Protein AF-A0AAD9L701-F1 (afdb_monomer_lite)

pLDDT: mean 78.59, std 16.36, range [41.34, 95.62]

Sequence (175 aa):
MSLNNIYPTASDSFDLLPEEKVLTGPHDSELEICVPPTLQGPKQKARSKGRLWVTDQRVVFLENNLSVPNPGSSRQPPEYEATLSLRSLAIPYTVLIYSGFELPVFSQNYIAITFLPDPLDPNNNFPQLGRGSDITGTIWVGDGAGHGVWKRIEGERQLAEARRNAGEMLPAYEA

Radius of gyration: 17.72 Å; chains: 1; bounding box: 57×44×44 Å

Organism: Papiliotrema laurentii (NCBI:txid5418)

Foldseek 3Di:
DEFQDFDADPDQHGDADVVKDWPDDFFWKKKKKWFDADPLAHIAIEIATFTWTDILFWIKTAGPDPPPPDPPDPCDDPPHPDHYYYGMDIGTLVFWPDWDWDDDPPDAIWIKTKGDQDPPRPRGPRDDHDPPTIMIMIMHTPPPCHVVVSVSSVVSSVVVVVVVVVVPPDPDPDD

Secondary structure (DSSP, 8-state):
-BSS-PPEETTTEEPPPTT--EEEEEEEEEEEEEEPPBTTBS-EEEEEEEEEEEESSEEEEEES---PPPTT------GGG-PPB-SEEEEETTTEEEEEEE--TTS--EEEEEE---TT-TT--PPPPPTT--EEEEEEESTT-HHHHHHHHHHHHHHHHHHHHHHT-------

Structure (mmCIF, N/CA/C/O backbone):
data_AF-A0AAD9L701-F1
#
_entry.id   AF-A0AAD9L701-F1
#
loop_
_atom_site.group_PDB
_atom_site.id
_atom_site.type_symbol
_atom_site.label_atom_id
_atom_site.label_alt_id
_atom_site.label_comp_id
_atom_site.label_asym_id
_atom_site.label_entity_id
_atom_site.label_seq_id
_atom_site.pdbx_PDB_ins_code
_atom_site.Cartn_x
_atom_site.Cartn_y
_atom_site.Cartn_z
_atom_site.occupancy
_atom_site.B_iso_or_equiv
_atom_site.auth_seq_id
_atom_site.auth_comp_id
_atom_site.auth_asym_id
_atom_site.auth_atom_id
_atom_site.pdbx_PDB_model_num
ATOM 1 N N . MET A 1 1 ? 4.761 9.120 18.788 1.00 45.38 1 MET A N 1
ATOM 2 C CA . MET A 1 1 ? 4.172 7.764 18.706 1.00 45.38 1 MET A CA 1
ATOM 3 C C . MET A 1 1 ? 4.633 7.134 17.399 1.00 45.38 1 MET A C 1
ATOM 5 O O . MET A 1 1 ? 4.583 7.825 16.386 1.00 45.38 1 MET A O 1
ATOM 9 N N . SER A 1 2 ? 5.131 5.893 17.421 1.00 45.09 2 SER A N 1
ATOM 10 C CA . SER A 1 2 ? 5.495 5.158 16.199 1.00 45.09 2 SER A CA 1
ATOM 11 C C . SER A 1 2 ? 4.281 4.396 15.685 1.00 45.09 2 SER A C 1
ATOM 13 O O . SER A 1 2 ? 3.671 3.654 16.452 1.00 45.09 2 SER A O 1
ATOM 15 N N . LEU A 1 3 ? 3.923 4.585 14.418 1.00 53.31 3 LEU A N 1
ATOM 16 C CA . LEU A 1 3 ? 2.862 3.805 13.777 1.00 53.31 3 LEU A CA 1
ATOM 17 C C . LEU A 1 3 ? 3.310 2.347 13.592 1.00 53.31 3 LEU A C 1
ATOM 19 O O . LEU A 1 3 ? 4.484 2.125 13.313 1.00 53.31 3 LEU A O 1
ATOM 23 N N . ASN A 1 4 ? 2.388 1.397 13.799 1.00 53.41 4 ASN A N 1
ATOM 24 C CA . ASN A 1 4 ? 2.502 -0.054 13.577 1.00 53.41 4 ASN A CA 1
ATOM 25 C C . ASN A 1 4 ? 3.900 -0.637 13.801 1.00 53.41 4 ASN A C 1
ATOM 27 O O . ASN A 1 4 ? 4.683 -0.732 12.859 1.00 53.41 4 ASN A O 1
ATOM 31 N N . ASN A 1 5 ? 4.215 -1.052 15.032 1.00 55.28 5 ASN A N 1
ATOM 32 C CA . ASN A 1 5 ? 5.510 -1.657 15.354 1.00 55.28 5 ASN A CA 1
ATOM 33 C C . ASN A 1 5 ? 5.600 -3.076 14.776 1.00 55.28 5 ASN A C 1
ATOM 35 O O . ASN A 1 5 ? 5.168 -4.040 15.402 1.00 55.28 5 ASN A O 1
ATOM 39 N N . ILE A 1 6 ? 6.193 -3.207 13.593 1.00 58.31 6 ILE A N 1
ATOM 40 C CA . ILE A 1 6 ? 6.729 -4.486 13.137 1.00 58.31 6 ILE A CA 1
ATOM 41 C C . ILE A 1 6 ? 8.147 -4.536 13.679 1.00 58.31 6 ILE A C 1
ATOM 43 O O . ILE A 1 6 ? 8.940 -3.638 13.394 1.00 58.31 6 ILE A O 1
ATOM 47 N N . TYR A 1 7 ? 8.458 -5.540 14.492 1.00 57.25 7 TYR A N 1
ATOM 48 C CA . TYR A 1 7 ? 9.811 -5.690 14.999 1.00 57.25 7 TYR A CA 1
ATOM 49 C C . TYR A 1 7 ? 10.711 -6.150 13.849 1.00 57.25 7 TYR A C 1
ATOM 51 O O . TYR A 1 7 ? 10.456 -7.197 13.253 1.00 57.25 7 TYR A O 1
ATOM 59 N N . PRO A 1 8 ? 11.736 -5.364 13.493 1.00 55.41 8 PRO A N 1
ATOM 60 C CA . PRO A 1 8 ? 12.709 -5.799 12.516 1.00 55.41 8 PRO A CA 1
ATOM 61 C C . PRO A 1 8 ? 13.537 -6.919 13.148 1.00 55.41 8 PRO A C 1
ATOM 63 O O . PRO A 1 8 ? 14.140 -6.736 14.210 1.00 55.41 8 PRO A O 1
ATOM 66 N N . THR A 1 9 ? 13.573 -8.083 12.509 1.00 55.81 9 THR A N 1
ATOM 67 C CA . THR A 1 9 ? 14.553 -9.120 12.831 1.00 55.81 9 THR A CA 1
ATOM 68 C C . THR A 1 9 ? 15.939 -8.657 12.392 1.00 55.81 9 THR A C 1
ATOM 70 O O . THR A 1 9 ? 16.086 -7.760 11.556 1.00 55.81 9 THR A O 1
ATOM 73 N N . ALA A 1 10 ? 16.991 -9.233 12.983 1.00 44.78 10 ALA A N 1
ATOM 74 C CA . ALA A 1 10 ? 18.359 -8.928 12.575 1.00 44.78 10 ALA A CA 1
ATOM 75 C C . ALA A 1 10 ? 18.477 -9.043 11.042 1.00 44.78 10 ALA A C 1
ATOM 77 O O . ALA A 1 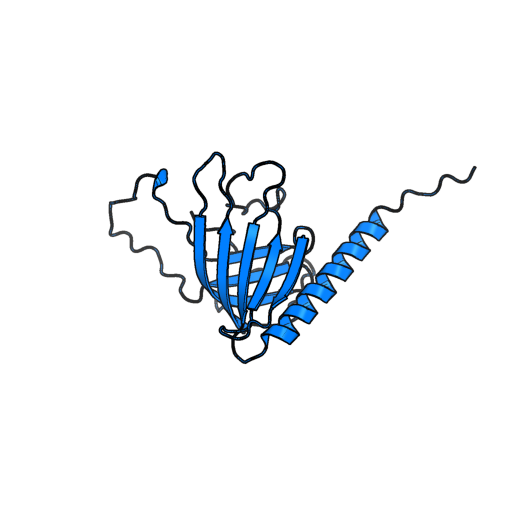10 ? 18.050 -10.045 10.475 1.00 44.78 10 ALA A O 1
ATOM 78 N N . SER A 1 11 ? 19.043 -8.015 10.396 1.00 52.09 11 SER A N 1
ATOM 79 C CA . SER A 1 11 ? 19.170 -7.827 8.936 1.00 52.09 11 SER A CA 1
ATOM 80 C C . SER A 1 11 ? 17.867 -7.569 8.160 1.00 52.09 11 SER A C 1
ATOM 82 O O . SER A 1 11 ? 17.323 -8.497 7.574 1.00 52.09 11 SER A O 1
ATOM 84 N N . ASP A 1 12 ? 17.411 -6.304 8.110 1.00 57.53 12 ASP A N 1
ATOM 85 C CA . ASP A 1 12 ? 16.438 -5.770 7.123 1.00 57.53 12 ASP A CA 1
ATOM 86 C C . ASP A 1 12 ? 15.271 -6.714 6.776 1.00 57.53 12 ASP A C 1
ATOM 88 O O . ASP A 1 12 ? 14.872 -6.869 5.622 1.00 57.53 12 ASP A O 1
ATOM 92 N N . SER A 1 13 ? 14.746 -7.398 7.784 1.00 67.62 13 SER A N 1
ATOM 93 C CA . SER A 1 13 ? 13.709 -8.411 7.648 1.00 67.62 13 SER A CA 1
ATOM 94 C C . SER A 1 13 ? 12.656 -8.179 8.716 1.00 67.62 13 SER A C 1
ATOM 96 O O . SER A 1 13 ? 12.895 -7.488 9.707 1.00 67.62 13 SER A O 1
ATOM 98 N N . PHE A 1 14 ? 11.471 -8.724 8.488 1.00 76.81 14 PHE A N 1
ATOM 99 C CA . PHE A 1 14 ? 10.361 -8.669 9.423 1.00 76.81 14 PHE A CA 1
ATOM 100 C C . PHE A 1 14 ? 9.814 -10.067 9.663 1.00 76.81 14 PHE A C 1
ATOM 1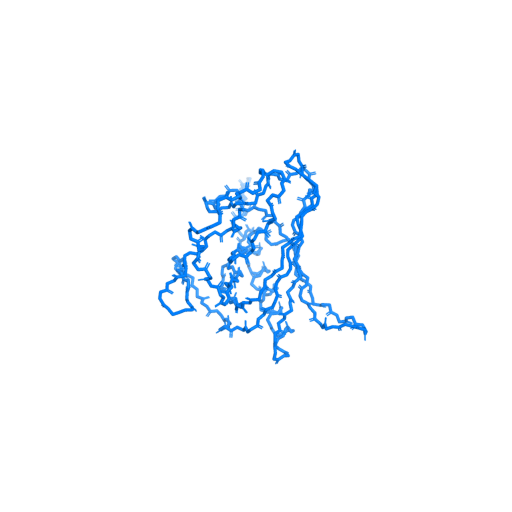02 O O . PHE A 1 14 ? 9.938 -10.950 8.810 1.00 76.81 14 PHE A O 1
ATOM 109 N N . ASP A 1 15 ? 9.151 -10.229 10.803 1.00 81.06 15 ASP A N 1
ATOM 110 C CA . ASP A 1 15 ? 8.450 -11.460 11.133 1.00 81.06 15 ASP A CA 1
ATOM 111 C C . ASP A 1 15 ? 7.254 -11.662 10.196 1.00 81.06 15 ASP A C 1
ATOM 113 O O . ASP A 1 15 ? 6.294 -10.877 10.182 1.00 81.06 15 ASP A O 1
ATOM 117 N N . LEU A 1 16 ? 7.326 -12.735 9.410 1.00 82.94 16 LEU A N 1
ATOM 118 C CA . LEU A 1 16 ? 6.236 -13.193 8.558 1.00 82.94 16 LEU A CA 1
ATOM 119 C C . LEU A 1 16 ? 5.133 -13.831 9.411 1.00 82.94 16 LEU A C 1
ATOM 121 O O . LEU A 1 16 ? 5.403 -14.572 10.358 1.00 82.94 16 LEU A O 1
ATOM 125 N N . LEU A 1 17 ? 3.882 -13.556 9.055 1.00 82.44 17 LEU A N 1
ATOM 126 C CA . LEU A 1 17 ? 2.718 -14.249 9.592 1.00 82.44 17 LEU A CA 1
ATOM 127 C C . LEU A 1 17 ? 2.747 -15.729 9.169 1.00 82.44 17 LEU A C 1
ATOM 129 O O . LEU A 1 17 ? 3.416 -16.090 8.194 1.00 82.44 17 LEU A O 1
ATOM 133 N N . PRO A 1 18 ? 2.012 -16.611 9.871 1.00 81.06 18 PRO A N 1
ATOM 134 C CA . PRO A 1 18 ? 1.858 -17.993 9.440 1.00 81.06 18 PRO A CA 1
ATOM 135 C C . PRO A 1 18 ? 1.416 -18.066 7.973 1.00 81.06 18 PRO A C 1
ATOM 137 O O . PRO A 1 18 ? 0.472 -17.393 7.564 1.00 81.06 18 PRO A O 1
ATOM 140 N N . GLU A 1 19 ? 2.132 -18.876 7.190 1.00 86.44 19 GLU A N 1
ATOM 141 C CA . GLU A 1 19 ? 1.906 -19.084 5.751 1.00 86.44 19 GLU A CA 1
ATOM 142 C C . GLU A 1 19 ? 2.104 -17.849 4.850 1.00 86.44 19 GLU A C 1
ATOM 144 O O . GLU A 1 19 ? 1.881 -17.947 3.644 1.00 86.44 19 GLU A O 1
ATOM 149 N N . GLU A 1 20 ? 2.571 -16.718 5.387 1.00 87.38 20 GLU A N 1
ATOM 150 C CA . GLU A 1 20 ? 2.867 -15.516 4.604 1.00 87.38 20 GLU A CA 1
ATOM 151 C C . GLU A 1 20 ? 4.118 -15.716 3.740 1.00 87.38 20 GLU A C 1
ATOM 153 O O . GLU A 1 20 ? 5.155 -16.215 4.189 1.00 87.38 20 GLU A O 1
ATOM 158 N N . LYS A 1 21 ? 4.033 -15.290 2.479 1.00 88.75 21 LYS A N 1
ATOM 159 C CA . LYS A 1 21 ? 5.124 -15.362 1.509 1.00 88.75 21 LYS A CA 1
ATOM 160 C C . LYS A 1 21 ? 5.434 -13.985 0.958 1.00 88.75 21 LYS A C 1
ATOM 162 O O . LYS A 1 21 ? 4.564 -13.281 0.449 1.00 88.75 21 LYS A O 1
ATOM 167 N N . VAL A 1 22 ? 6.715 -13.630 0.980 1.00 90.50 22 VAL A N 1
ATOM 168 C CA . VAL A 1 22 ? 7.202 -12.434 0.289 1.00 90.50 22 VAL A CA 1
ATOM 169 C C . VAL A 1 22 ? 7.095 -12.661 -1.214 1.00 90.50 22 VAL A C 1
ATOM 171 O O . VAL A 1 22 ? 7.651 -13.614 -1.757 1.00 90.50 22 VAL A O 1
ATOM 174 N N . LEU A 1 23 ? 6.370 -11.775 -1.887 1.00 88.94 23 LEU A N 1
ATOM 175 C CA . LEU A 1 23 ? 6.156 -11.826 -3.328 1.00 88.94 23 LEU A CA 1
ATOM 176 C C . LEU A 1 23 ? 7.130 -10.916 -4.066 1.00 88.94 23 LEU A C 1
ATOM 178 O O . LEU A 1 23 ? 7.503 -11.193 -5.205 1.00 88.94 23 LEU A O 1
ATOM 182 N N . THR A 1 24 ? 7.484 -9.784 -3.459 1.00 87.19 24 THR A N 1
ATOM 183 C CA . THR A 1 24 ? 8.327 -8.757 -4.075 1.00 87.19 24 THR A CA 1
ATOM 184 C C . THR A 1 24 ? 9.047 -7.939 -2.999 1.00 87.19 24 THR A C 1
ATOM 186 O O . THR A 1 24 ? 8.475 -7.664 -1.943 1.00 87.19 24 THR A O 1
ATOM 189 N N . GLY A 1 25 ? 10.288 -7.532 -3.280 1.00 79.25 25 GLY A N 1
ATOM 190 C CA . GLY A 1 25 ? 11.110 -6.671 -2.422 1.00 79.25 25 GLY A CA 1
ATOM 191 C C . GLY A 1 25 ? 12.425 -7.319 -1.953 1.00 79.25 25 GLY A C 1
ATOM 192 O O . GLY A 1 25 ? 12.678 -8.485 -2.267 1.00 79.25 25 GLY A O 1
ATOM 193 N N . PRO A 1 26 ? 13.259 -6.574 -1.198 1.00 87.81 26 PRO A N 1
ATOM 194 C CA . PRO A 1 26 ? 13.054 -5.178 -0.789 1.00 87.81 26 PRO A CA 1
ATOM 195 C C . PRO A 1 26 ? 13.236 -4.178 -1.937 1.00 87.81 26 PRO A C 1
ATOM 197 O O . PRO A 1 26 ? 14.178 -4.294 -2.716 1.00 87.81 26 PRO A O 1
ATOM 200 N N . HIS A 1 27 ? 12.370 -3.166 -2.001 1.00 91.00 27 HIS A N 1
ATOM 201 C CA . HIS A 1 27 ? 12.569 -1.990 -2.854 1.00 91.00 27 HIS A CA 1
ATOM 202 C C . HIS A 1 27 ? 12.827 -0.752 -2.010 1.00 91.00 27 HIS A C 1
ATOM 204 O O . HIS A 1 27 ? 12.081 -0.498 -1.063 1.00 91.00 27 HIS A O 1
ATOM 210 N N . ASP A 1 28 ? 13.828 0.043 -2.382 1.00 92.25 28 ASP A N 1
ATOM 211 C CA . ASP A 1 28 ? 14.028 1.354 -1.774 1.00 92.25 28 ASP A CA 1
ATOM 212 C C . ASP A 1 28 ? 12.807 2.231 -2.053 1.00 92.25 28 ASP A C 1
ATOM 214 O O . ASP A 1 28 ? 12.308 2.317 -3.179 1.00 92.25 28 ASP A O 1
ATOM 218 N N . SER A 1 29 ? 12.274 2.845 -1.004 1.00 92.69 29 SER A N 1
ATOM 219 C CA . SER A 1 29 ? 11.024 3.586 -1.081 1.00 92.69 29 SER A CA 1
ATOM 220 C C . SER A 1 29 ? 10.971 4.734 -0.086 1.00 92.69 29 SER A C 1
ATOM 222 O O . SER A 1 29 ? 11.635 4.753 0.950 1.00 92.69 29 SER A O 1
ATOM 224 N N . GLU A 1 30 ? 10.145 5.714 -0.408 1.00 93.81 30 GLU A N 1
ATOM 225 C CA . GLU A 1 30 ? 9.752 6.772 0.501 1.00 93.81 30 GLU A CA 1
ATOM 226 C C . GLU A 1 30 ? 8.241 6.707 0.683 1.00 93.81 30 GLU A C 1
ATOM 228 O O . GLU A 1 30 ? 7.498 6.578 -0.289 1.00 93.81 30 GLU A O 1
ATOM 233 N N . LEU A 1 31 ? 7.788 6.776 1.929 1.00 93.12 31 LEU A N 1
ATOM 234 C CA . LEU A 1 31 ? 6.384 6.671 2.291 1.00 93.12 31 LEU A CA 1
ATOM 235 C C . LEU A 1 31 ? 5.973 7.927 3.057 1.00 93.12 31 LEU A C 1
ATOM 237 O O . LEU A 1 31 ? 6.570 8.264 4.079 1.00 93.12 31 LEU A O 1
ATOM 241 N N . GLU A 1 32 ? 4.943 8.611 2.567 1.00 93.62 32 GLU A N 1
ATOM 242 C CA . GLU A 1 32 ? 4.227 9.663 3.289 1.00 93.62 32 GLU A CA 1
ATOM 243 C C . GLU A 1 32 ? 2.845 9.141 3.678 1.00 93.62 32 GLU A C 1
ATOM 245 O O . GLU A 1 32 ? 2.081 8.719 2.819 1.00 93.62 32 GLU A O 1
ATOM 250 N N . ILE A 1 33 ? 2.505 9.195 4.963 1.00 91.88 33 ILE A N 1
ATOM 251 C CA . ILE A 1 33 ? 1.166 8.920 5.478 1.00 91.88 33 ILE A CA 1
ATOM 252 C C . ILE A 1 33 ? 0.533 10.223 5.928 1.00 91.88 33 ILE A C 1
ATOM 254 O O . ILE A 1 33 ? 1.149 11.047 6.605 1.00 91.88 33 ILE A O 1
ATOM 258 N N . CYS A 1 34 ? -0.736 10.370 5.592 1.00 90.56 34 CYS A N 1
ATOM 259 C CA . CYS A 1 34 ? -1.582 11.467 5.978 1.00 90.56 34 CYS A CA 1
ATOM 260 C C . CYS A 1 34 ? -2.759 10.930 6.798 1.00 90.56 34 CYS A C 1
ATOM 262 O O . CYS A 1 34 ? -3.674 10.290 6.277 1.00 90.56 34 CYS A O 1
ATOM 264 N N . VAL A 1 35 ? -2.742 11.244 8.090 1.00 87.75 35 VAL A N 1
ATOM 265 C CA . VAL A 1 35 ? -3.837 10.955 9.012 1.00 87.75 35 VAL A CA 1
ATOM 266 C C . VAL A 1 35 ? -4.789 12.157 9.016 1.00 87.75 35 VAL A C 1
ATOM 268 O O . VAL A 1 35 ? -4.340 13.292 9.234 1.00 87.75 35 VAL A O 1
ATOM 271 N N . PRO A 1 36 ? -6.089 11.960 8.742 1.00 86.25 36 PRO A N 1
ATOM 272 C CA . PRO A 1 36 ? -7.059 13.048 8.728 1.00 86.25 36 PRO A CA 1
ATOM 273 C C . PRO A 1 36 ? -7.242 13.643 10.135 1.00 86.25 36 PRO A C 1
ATOM 275 O O . PRO A 1 36 ? -6.801 13.052 11.120 1.00 86.25 36 PRO A O 1
ATOM 278 N N . PRO A 1 37 ? -7.888 14.816 10.264 1.00 83.75 37 PRO A N 1
ATOM 279 C CA . PRO A 1 37 ? -8.240 15.359 11.572 1.00 83.75 37 PRO A CA 1
ATOM 280 C C . PRO A 1 37 ? -9.029 14.340 12.405 1.00 83.75 37 PRO A C 1
ATOM 282 O O . PRO A 1 37 ? -9.989 13.741 11.917 1.00 83.75 37 PRO A O 1
ATOM 285 N N . THR A 1 38 ? -8.635 14.160 13.664 1.00 80.69 38 THR A N 1
ATOM 286 C CA . THR A 1 38 ? -9.300 13.263 14.620 1.00 80.69 38 THR A CA 1
ATOM 287 C C . THR A 1 38 ? -9.711 14.032 15.872 1.00 80.69 38 THR A C 1
ATOM 289 O O . THR A 1 38 ? -9.318 15.179 16.074 1.00 80.69 38 THR A O 1
ATOM 292 N N . LEU A 1 39 ? -10.473 13.391 16.763 1.00 74.44 39 LEU A N 1
ATOM 293 C CA . LEU A 1 39 ? -10.750 13.950 18.093 1.00 74.44 39 LEU A CA 1
ATOM 294 C C . LEU A 1 39 ? -9.473 14.142 18.928 1.00 74.44 39 LEU A C 1
ATOM 296 O O . LEU A 1 39 ? -9.465 14.942 19.857 1.00 74.44 39 LEU A O 1
ATOM 300 N N . GLN A 1 40 ? -8.404 13.413 18.594 1.00 71.94 40 GLN A N 1
ATOM 301 C CA . GLN A 1 40 ? -7.120 13.462 19.288 1.00 71.94 40 GLN A CA 1
ATOM 302 C C . GLN A 1 40 ? -6.213 14.587 18.772 1.00 71.94 40 GLN A C 1
ATOM 304 O O . GLN A 1 40 ? -5.233 14.924 19.431 1.00 71.94 40 GLN A O 1
ATOM 309 N N . GLY A 1 41 ? -6.514 15.188 17.615 1.00 75.94 41 GLY A N 1
ATOM 310 C CA . GLY A 1 41 ? -5.698 16.276 17.092 1.00 75.94 41 GLY A CA 1
ATOM 311 C C . GLY A 1 41 ? -5.967 16.662 15.635 1.00 75.94 41 GLY A C 1
ATOM 312 O O . GLY A 1 41 ? -6.775 16.039 14.939 1.00 75.94 41 GLY A O 1
ATOM 313 N N . PRO A 1 42 ? -5.273 17.708 15.153 1.00 83.38 42 PRO A N 1
ATOM 314 C CA . PRO A 1 42 ? -5.381 18.170 13.773 1.00 83.38 42 PRO A CA 1
ATOM 315 C C . PRO A 1 42 ? -4.855 17.122 12.781 1.00 83.38 42 PRO A C 1
ATOM 317 O O . PRO A 1 42 ? -4.300 16.097 13.166 1.00 83.38 42 PRO A O 1
ATOM 320 N N . LYS A 1 43 ? -5.000 17.400 11.480 1.00 84.69 43 LYS A N 1
ATOM 321 C CA . LYS A 1 43 ? -4.415 16.589 10.402 1.00 84.69 43 LYS A CA 1
ATOM 322 C C . LYS A 1 43 ? -2.912 16.393 10.635 1.00 84.69 43 LYS A C 1
ATOM 324 O O . LYS A 1 43 ? -2.186 17.378 10.759 1.00 84.69 43 LYS A O 1
ATOM 329 N N . GLN A 1 44 ? -2.449 15.146 10.634 1.00 85.00 44 GLN A N 1
ATOM 330 C CA . GLN A 1 44 ? -1.037 14.809 10.832 1.00 85.00 44 GLN A CA 1
ATOM 331 C C . GLN A 1 44 ? -0.452 14.193 9.566 1.00 85.00 44 GLN A C 1
ATOM 333 O O . GLN A 1 44 ? -1.123 13.455 8.844 1.00 85.00 44 GLN A O 1
ATOM 338 N N . LYS A 1 45 ? 0.819 14.489 9.303 1.00 88.00 45 LYS A N 1
ATOM 339 C CA . LYS A 1 45 ? 1.587 13.869 8.227 1.00 88.00 45 LYS A CA 1
ATOM 340 C C . LYS A 1 45 ? 2.878 13.294 8.785 1.00 88.00 45 LYS A C 1
ATOM 342 O O . LYS A 1 45 ? 3.544 13.960 9.572 1.00 88.00 45 LYS A O 1
ATOM 347 N N . ALA A 1 46 ? 3.233 12.097 8.341 1.00 87.75 46 ALA A N 1
ATOM 348 C CA . ALA A 1 46 ? 4.511 11.465 8.631 1.00 87.75 46 ALA A CA 1
ATOM 349 C C . ALA A 1 46 ? 5.147 11.019 7.321 1.00 87.75 46 ALA A C 1
ATOM 351 O O . ALA A 1 46 ? 4.473 10.418 6.492 1.00 87.75 46 ALA A O 1
ATOM 352 N N . ARG A 1 47 ? 6.435 11.303 7.135 1.00 90.19 47 ARG A N 1
ATOM 353 C CA . ARG A 1 47 ? 7.188 10.894 5.949 1.00 90.19 47 ARG A CA 1
ATOM 354 C C . ARG A 1 47 ? 8.480 10.223 6.382 1.00 90.19 47 ARG A C 1
ATOM 356 O O . ARG A 1 47 ? 9.174 10.759 7.241 1.00 90.19 47 ARG A O 1
ATOM 363 N N . SER A 1 48 ? 8.784 9.068 5.803 1.00 90.56 48 SER A N 1
ATOM 364 C CA . SER A 1 48 ? 10.000 8.309 6.099 1.00 90.56 48 SER A CA 1
ATOM 365 C C . SER A 1 48 ? 10.545 7.617 4.850 1.00 90.56 48 SER A C 1
ATOM 367 O O . SER A 1 48 ? 9.810 7.346 3.899 1.00 90.56 48 SER A O 1
ATOM 369 N N . LYS A 1 49 ? 11.855 7.351 4.856 1.00 91.25 49 LYS A N 1
ATOM 370 C CA . LYS A 1 49 ? 12.579 6.627 3.807 1.00 91.25 49 LYS A CA 1
ATOM 371 C C . LYS A 1 49 ? 12.992 5.259 4.322 1.00 91.25 49 LYS A C 1
ATOM 373 O O . LYS A 1 49 ? 13.562 5.133 5.406 1.00 91.25 49 LYS A O 1
ATOM 378 N N . GLY A 1 50 ? 12.741 4.243 3.521 1.00 91.06 50 GLY A N 1
ATOM 379 C CA . GLY A 1 50 ? 12.852 2.870 3.957 1.00 91.06 50 GLY A CA 1
ATOM 380 C C . GLY A 1 50 ? 12.807 1.887 2.807 1.00 91.06 50 GLY A C 1
ATOM 381 O O . GLY A 1 50 ? 13.047 2.227 1.648 1.00 91.06 50 GLY A O 1
ATOM 382 N N . ARG A 1 51 ? 12.450 0.660 3.144 1.00 91.38 51 ARG A N 1
ATOM 383 C CA . ARG A 1 51 ? 12.246 -0.431 2.207 1.00 91.38 51 ARG A CA 1
ATOM 384 C C . ARG A 1 51 ? 10.801 -0.886 2.234 1.00 91.38 51 ARG A C 1
ATOM 386 O O . ARG A 1 51 ? 10.158 -0.888 3.282 1.00 91.38 51 ARG A O 1
ATOM 393 N N . LEU A 1 52 ? 10.313 -1.262 1.060 1.00 92.19 52 LEU A N 1
ATOM 394 C CA . LEU A 1 52 ? 8.977 -1.791 0.845 1.00 92.19 52 LEU A CA 1
ATOM 395 C C . LEU A 1 52 ? 9.056 -3.261 0.438 1.00 92.19 52 LEU A C 1
ATOM 397 O O . LEU A 1 52 ? 9.821 -3.634 -0.458 1.00 92.19 52 LEU A O 1
ATOM 401 N N . TRP A 1 53 ? 8.200 -4.064 1.051 1.00 92.81 53 TRP A N 1
ATOM 402 C CA . TRP A 1 53 ? 7.933 -5.445 0.699 1.00 92.81 53 TRP A CA 1
ATOM 403 C C . TRP A 1 53 ? 6.451 -5.620 0.409 1.00 92.81 53 TRP A C 1
ATOM 405 O O . TRP A 1 53 ? 5.584 -5.014 1.041 1.00 92.81 53 TRP A O 1
ATOM 415 N N . VAL A 1 54 ? 6.171 -6.489 -0.550 1.00 93.31 54 VAL A N 1
ATOM 416 C CA . VAL A 1 54 ? 4.817 -6.915 -0.887 1.00 93.31 54 VAL A CA 1
ATOM 417 C C . VAL A 1 54 ? 4.749 -8.406 -0.613 1.00 93.31 54 VAL A C 1
ATOM 419 O O . VAL A 1 54 ? 5.522 -9.176 -1.190 1.00 93.31 54 VAL A O 1
ATOM 422 N N . THR A 1 55 ? 3.854 -8.813 0.279 1.00 93.69 55 THR A N 1
ATOM 423 C CA . THR A 1 55 ? 3.575 -10.222 0.572 1.00 93.69 55 THR A CA 1
ATOM 424 C C . THR A 1 55 ? 2.217 -10.615 0.009 1.00 93.69 55 THR A C 1
ATOM 426 O O . THR A 1 55 ? 1.514 -9.785 -0.565 1.00 93.69 55 THR A O 1
ATOM 429 N N . ASP A 1 56 ? 1.845 -11.883 0.132 1.00 91.50 56 ASP A N 1
ATOM 430 C CA . ASP A 1 56 ? 0.520 -12.395 -0.233 1.00 91.50 56 ASP A CA 1
ATOM 431 C C . ASP A 1 56 ? -0.582 -12.050 0.782 1.00 91.50 56 ASP A C 1
ATOM 433 O O . ASP A 1 56 ? -1.755 -12.336 0.536 1.00 91.50 56 ASP A O 1
ATOM 437 N N . GLN A 1 57 ? -0.238 -11.395 1.898 1.00 90.38 57 GLN A N 1
ATOM 438 C CA . GLN A 1 57 ? -1.199 -10.991 2.932 1.00 90.38 57 GLN A CA 1
ATOM 439 C C . GLN A 1 57 ? -1.218 -9.480 3.213 1.00 90.38 57 GLN A C 1
ATOM 441 O O . GLN A 1 57 ? -2.262 -8.940 3.594 1.00 90.38 57 GLN A O 1
ATOM 446 N N . ARG A 1 58 ? -0.093 -8.778 3.033 1.00 91.12 58 ARG A N 1
ATOM 447 C CA . ARG A 1 58 ? 0.044 -7.363 3.399 1.00 91.12 58 ARG A CA 1
ATOM 448 C C . ARG A 1 58 ? 1.146 -6.643 2.625 1.00 91.12 58 ARG A C 1
ATOM 450 O O . ARG A 1 58 ? 2.066 -7.236 2.064 1.00 91.12 58 ARG A O 1
ATOM 457 N N . VAL A 1 59 ? 1.068 -5.319 2.653 1.00 92.38 59 VAL A N 1
ATOM 458 C CA . VAL A 1 59 ? 2.154 -4.422 2.252 1.00 92.38 59 VAL A CA 1
ATOM 459 C C . VAL A 1 59 ? 2.935 -4.031 3.499 1.00 92.38 59 VAL A C 1
ATOM 461 O O . VAL A 1 59 ? 2.335 -3.608 4.487 1.00 92.38 59 VAL A O 1
ATOM 464 N N . VAL A 1 60 ? 4.259 -4.170 3.463 1.00 91.88 60 VAL A N 1
ATOM 465 C CA . VAL A 1 60 ? 5.138 -3.910 4.608 1.00 91.88 60 VAL A CA 1
ATOM 466 C C . VAL A 1 60 ? 6.176 -2.855 4.251 1.00 91.88 60 VAL A C 1
ATOM 468 O O . VAL A 1 60 ? 6.860 -2.968 3.240 1.00 91.88 60 VAL A O 1
ATOM 471 N N . PHE A 1 61 ? 6.312 -1.839 5.095 1.00 90.75 61 PHE A N 1
ATOM 472 C CA . PHE A 1 61 ? 7.334 -0.802 5.012 1.00 90.75 61 PHE A CA 1
ATOM 473 C C . PHE A 1 61 ? 8.163 -0.783 6.296 1.00 90.75 61 PHE A C 1
ATOM 475 O O . PHE A 1 61 ? 7.593 -0.818 7.388 1.00 90.75 61 PHE A O 1
ATOM 482 N N . LEU A 1 62 ? 9.486 -0.674 6.169 1.00 89.31 62 LEU A N 1
ATOM 483 C CA . LEU A 1 62 ? 10.417 -0.484 7.287 1.00 89.31 62 LEU A CA 1
ATOM 484 C C . LEU A 1 62 ? 11.390 0.653 6.972 1.00 89.31 62 LEU A C 1
ATOM 486 O O . LEU A 1 62 ? 11.971 0.688 5.893 1.00 89.31 62 LEU A O 1
ATOM 490 N N . GLU A 1 63 ? 11.594 1.562 7.918 1.00 88.50 63 GLU A N 1
ATOM 491 C CA . GLU A 1 63 ? 12.554 2.662 7.824 1.00 88.50 63 GLU A CA 1
ATOM 492 C C . GLU A 1 63 ? 14.010 2.159 7.863 1.00 88.50 63 GLU A C 1
ATOM 494 O O . GLU A 1 63 ? 14.371 1.327 8.693 1.00 88.50 63 GLU A O 1
ATOM 499 N N . ASN A 1 64 ? 14.878 2.717 7.006 1.00 78.06 64 ASN A N 1
ATOM 500 C CA . ASN A 1 64 ? 16.285 2.288 6.889 1.00 78.06 64 ASN A CA 1
ATOM 501 C C . ASN A 1 64 ? 17.146 2.678 8.106 1.00 78.06 64 ASN A C 1
ATOM 503 O O . ASN A 1 64 ? 18.203 2.097 8.337 1.00 78.06 64 ASN A O 1
ATOM 507 N N . ASN A 1 65 ? 16.730 3.692 8.869 1.00 64.56 65 ASN A N 1
ATOM 508 C CA . ASN A 1 65 ? 17.441 4.179 10.048 1.00 64.56 65 ASN A CA 1
ATOM 509 C C . ASN A 1 65 ? 16.584 3.984 11.297 1.00 64.56 65 ASN A C 1
ATOM 511 O O . ASN A 1 65 ? 15.923 4.914 11.759 1.00 64.56 65 ASN A O 1
ATOM 515 N N . LEU A 1 66 ? 16.687 2.810 11.920 1.00 60.03 66 LEU A N 1
ATOM 516 C CA . LEU A 1 66 ? 16.319 2.634 13.326 1.00 60.03 66 LEU A CA 1
ATOM 517 C C . LEU A 1 66 ? 17.342 3.376 14.193 1.00 60.03 66 LEU A C 1
ATOM 519 O O . LEU A 1 66 ? 18.167 2.777 14.879 1.00 60.03 66 LEU A O 1
ATOM 523 N N . SER A 1 67 ? 17.321 4.707 14.141 1.00 46.25 67 SER A N 1
ATOM 524 C CA . SER A 1 67 ? 18.063 5.525 15.087 1.00 46.25 67 SER A CA 1
ATOM 525 C C . SER A 1 67 ? 17.505 5.208 16.472 1.00 46.25 67 SER A C 1
ATOM 527 O O . SER A 1 67 ? 16.378 5.591 16.811 1.00 46.25 67 SER A O 1
ATOM 529 N N . VAL A 1 68 ? 18.278 4.449 17.254 1.00 47.91 68 VAL A N 1
ATOM 530 C CA . VAL A 1 68 ? 18.033 4.223 18.678 1.00 47.91 68 VAL A CA 1
ATOM 531 C C . VAL A 1 68 ? 17.788 5.600 19.299 1.00 47.91 68 VAL A C 1
ATOM 533 O O . VAL A 1 68 ? 18.613 6.496 19.098 1.00 47.91 68 VAL A O 1
ATOM 536 N N . PRO A 1 69 ? 16.647 5.828 19.977 1.00 45.53 69 PRO A N 1
ATOM 537 C CA . PRO A 1 69 ? 16.385 7.121 20.586 1.00 45.53 69 PRO A CA 1
ATOM 538 C C . PRO A 1 69 ? 17.527 7.424 21.554 1.00 45.53 69 PRO A C 1
ATOM 540 O O . PRO A 1 69 ? 17.768 6.675 22.498 1.00 45.53 69 PRO A O 1
ATOM 543 N N . ASN A 1 70 ? 18.270 8.492 21.273 1.00 41.78 70 ASN A N 1
ATOM 544 C CA . ASN A 1 70 ? 19.386 8.922 22.097 1.00 41.78 70 ASN A CA 1
ATOM 545 C C . ASN A 1 70 ? 18.798 9.354 23.458 1.00 41.78 70 ASN A C 1
ATOM 547 O O . ASN A 1 70 ? 18.005 10.299 23.478 1.00 41.78 70 ASN A O 1
ATOM 551 N N . PRO A 1 71 ? 19.122 8.707 24.593 1.00 41.59 71 PRO A N 1
ATOM 552 C CA . PRO A 1 71 ? 18.462 8.964 25.880 1.00 41.59 71 PRO A CA 1
ATOM 553 C C . PRO A 1 71 ? 18.839 10.320 26.524 1.00 41.59 71 PRO A C 1
ATOM 555 O O . PRO A 1 71 ? 18.668 10.510 27.723 1.00 41.59 71 PRO A O 1
ATOM 558 N N . GLY A 1 72 ? 19.361 11.276 25.746 1.00 45.34 72 GLY A N 1
ATOM 559 C CA . GLY A 1 72 ? 19.980 12.514 26.227 1.00 45.34 72 GLY A CA 1
ATOM 560 C C . GLY A 1 72 ? 19.175 13.810 26.058 1.00 45.34 72 GLY A C 1
ATOM 561 O O . GLY A 1 72 ? 19.656 14.849 26.498 1.00 45.34 72 GLY A O 1
ATOM 562 N N . SER A 1 73 ? 17.982 13.812 25.448 1.00 41.34 73 SER A N 1
ATOM 563 C CA . SER A 1 73 ? 17.174 15.040 25.307 1.00 41.34 73 SER A CA 1
ATOM 564 C C . SER A 1 73 ? 15.910 14.994 26.168 1.00 41.34 73 SER A C 1
ATOM 566 O O . SER A 1 73 ? 14.835 14.595 25.722 1.00 41.34 73 SER A O 1
ATOM 568 N N . SER A 1 74 ? 16.030 15.442 27.416 1.00 45.88 74 SER A N 1
ATOM 569 C CA . SER A 1 74 ? 14.943 15.586 28.392 1.00 45.88 74 SER A CA 1
ATOM 570 C C . SER A 1 74 ? 14.027 16.787 28.098 1.00 45.88 74 SER A C 1
ATOM 572 O O . SER A 1 74 ? 13.819 17.657 28.944 1.00 45.88 74 SER A O 1
ATOM 574 N N . ARG A 1 75 ? 13.481 16.859 26.885 1.00 45.03 75 ARG A N 1
ATOM 575 C CA . ARG A 1 75 ? 12.309 17.678 26.556 1.00 45.03 75 ARG A CA 1
ATOM 576 C C . ARG A 1 75 ? 11.450 16.876 25.599 1.00 45.03 75 ARG A C 1
ATOM 578 O O . ARG A 1 75 ? 11.533 17.026 24.387 1.00 45.03 75 ARG A O 1
ATOM 585 N N . GLN A 1 76 ? 10.659 15.983 26.176 1.00 45.28 76 GLN A N 1
ATOM 586 C CA . GLN A 1 76 ? 9.532 15.397 25.477 1.00 45.28 76 GLN A CA 1
ATOM 587 C C . GLN A 1 76 ? 8.552 16.558 25.245 1.00 45.28 76 GLN A C 1
ATOM 589 O O . GLN A 1 76 ? 8.116 17.159 26.233 1.00 45.28 76 GLN A O 1
ATOM 594 N N . PRO A 1 77 ? 8.297 16.977 23.990 1.00 47.28 77 PRO A N 1
ATOM 595 C CA . PRO A 1 77 ? 7.265 17.968 23.745 1.00 47.28 77 PRO A CA 1
ATOM 596 C C . PRO A 1 77 ? 5.957 17.435 24.343 1.00 47.28 77 PRO A C 1
ATOM 598 O O . PRO A 1 77 ? 5.758 16.213 24.382 1.00 47.28 77 PRO A O 1
ATOM 601 N N . PRO A 1 78 ? 5.095 18.312 24.873 1.00 47.91 78 PRO A N 1
ATOM 602 C CA . PRO A 1 78 ? 3.806 17.876 25.385 1.00 47.91 78 PRO A CA 1
ATOM 603 C C . PRO A 1 78 ? 3.070 17.080 24.295 1.00 47.91 78 PRO A C 1
ATOM 605 O O . PRO A 1 78 ? 3.231 17.367 23.112 1.00 47.91 78 PRO A O 1
ATOM 608 N N . GLU A 1 79 ? 2.297 16.057 24.673 1.00 51.66 79 GLU A N 1
ATOM 609 C CA . GLU A 1 79 ? 1.747 15.055 23.735 1.00 51.66 79 GLU A CA 1
ATOM 610 C C . GLU A 1 79 ? 0.972 15.655 22.547 1.00 51.66 79 GLU A C 1
ATOM 612 O O . GLU A 1 79 ? 0.914 15.038 21.486 1.00 51.66 79 GLU A O 1
ATOM 617 N N . TYR A 1 80 ? 0.450 16.879 22.683 1.00 47.56 80 TYR A N 1
ATOM 618 C CA . TYR A 1 80 ? -0.224 17.614 21.608 1.00 47.56 80 TYR A CA 1
ATOM 619 C C . TYR A 1 80 ? 0.707 18.120 20.485 1.00 47.56 80 TYR A C 1
ATOM 621 O O . TYR A 1 80 ? 0.229 18.431 19.397 1.00 47.56 80 TYR A O 1
ATOM 629 N N . GLU A 1 81 ? 2.018 18.210 20.725 1.00 44.97 81 GLU A N 1
ATOM 630 C CA . GLU A 1 81 ? 3.057 18.601 19.755 1.00 44.97 81 GLU A CA 1
ATOM 631 C C . GLU A 1 81 ? 3.864 17.404 19.227 1.00 44.97 81 GLU A C 1
ATOM 633 O O . GLU A 1 81 ? 4.763 17.572 18.398 1.00 44.97 81 GLU A O 1
ATOM 638 N N . ALA A 1 82 ? 3.570 16.184 19.690 1.00 54.94 82 ALA A N 1
ATOM 639 C CA . ALA A 1 82 ? 4.286 14.993 19.261 1.00 54.94 82 ALA A CA 1
ATOM 640 C C . ALA A 1 82 ? 4.033 14.725 17.768 1.00 54.94 82 ALA A C 1
ATOM 642 O O . ALA A 1 82 ? 2.968 14.260 17.363 1.00 54.94 82 ALA A O 1
ATOM 643 N N . THR A 1 83 ? 5.040 14.999 16.940 1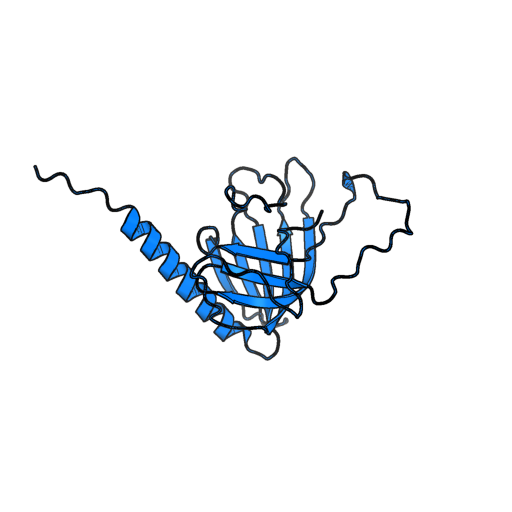.00 62.31 83 THR A N 1
ATOM 644 C CA . THR A 1 83 ? 5.022 14.672 15.515 1.00 62.31 83 THR A CA 1
ATOM 645 C C . THR A 1 83 ? 4.956 13.158 15.324 1.00 62.31 83 THR A C 1
ATOM 647 O O . THR A 1 83 ? 5.644 12.375 15.986 1.00 62.31 83 THR A O 1
ATOM 650 N N . LEU A 1 84 ? 4.070 12.736 14.426 1.00 70.69 84 LEU A N 1
ATOM 651 C CA . LEU A 1 84 ? 3.883 11.341 14.063 1.00 70.69 84 LEU A CA 1
ATOM 652 C C . LEU A 1 84 ? 5.167 10.820 13.405 1.00 70.69 84 LEU A C 1
ATOM 654 O O . LEU A 1 84 ? 5.599 11.357 12.385 1.00 70.69 84 LEU A O 1
ATOM 658 N N . SER A 1 85 ? 5.789 9.793 13.986 1.00 75.56 85 SER A N 1
ATOM 659 C CA . SER A 1 85 ? 6.989 9.174 13.418 1.00 75.56 85 SER A CA 1
ATOM 660 C C . SER A 1 85 ? 6.607 7.869 12.736 1.00 75.56 85 SER A C 1
ATOM 662 O O . SER A 1 85 ? 6.002 6.999 13.365 1.00 75.56 85 SER A O 1
ATOM 664 N N . LEU A 1 86 ? 6.983 7.713 11.474 1.00 80.00 86 LEU A N 1
ATOM 665 C CA . LEU A 1 86 ? 6.706 6.512 10.701 1.00 80.00 86 LEU A CA 1
ATOM 666 C C . LEU A 1 86 ? 7.963 5.647 10.623 1.00 80.00 86 LEU A C 1
ATOM 668 O O . LEU A 1 86 ? 8.834 5.927 9.812 1.00 80.00 86 LEU A O 1
ATOM 672 N N . ARG A 1 87 ? 8.056 4.624 11.479 1.00 82.56 87 ARG A N 1
ATOM 673 C CA . ARG A 1 87 ? 9.208 3.701 11.505 1.00 82.56 87 ARG A CA 1
ATOM 674 C C . ARG A 1 87 ? 8.931 2.402 10.766 1.00 82.56 87 ARG A C 1
ATOM 676 O O . ARG A 1 87 ? 9.798 1.866 10.087 1.00 82.56 87 ARG A O 1
ATOM 683 N N . SER A 1 88 ? 7.716 1.898 10.902 1.00 84.88 88 SER A N 1
ATOM 684 C CA . SER A 1 88 ? 7.259 0.683 10.245 1.00 84.88 88 SER A CA 1
ATOM 685 C C . SER A 1 88 ? 5.778 0.810 9.917 1.00 84.88 88 SER A C 1
ATOM 687 O O . SER A 1 88 ? 5.049 1.576 10.545 1.00 84.88 88 SER A O 1
ATOM 689 N N . LEU A 1 89 ? 5.333 0.092 8.893 1.00 87.12 89 LEU A N 1
ATOM 690 C CA . LEU A 1 89 ? 3.924 0.007 8.545 1.00 87.12 89 LEU A CA 1
ATOM 691 C C . LEU A 1 89 ? 3.618 -1.352 7.932 1.00 87.12 89 LEU A C 1
ATOM 693 O O . LEU A 1 89 ? 4.226 -1.721 6.936 1.00 87.12 89 LEU A O 1
ATOM 697 N N . ALA A 1 90 ? 2.635 -2.052 8.490 1.00 89.31 90 ALA A N 1
ATOM 698 C CA . ALA A 1 90 ? 1.966 -3.168 7.831 1.00 89.31 90 ALA A CA 1
ATOM 699 C C . ALA A 1 90 ? 0.556 -2.721 7.459 1.00 89.31 90 ALA A C 1
ATOM 701 O O . ALA A 1 90 ? -0.170 -2.219 8.318 1.00 89.31 90 ALA A O 1
ATOM 702 N N . ILE A 1 91 ? 0.178 -2.926 6.199 1.00 90.31 91 ILE A N 1
ATOM 703 C CA . ILE A 1 91 ? -1.189 -2.743 5.712 1.00 90.31 91 ILE A CA 1
ATOM 704 C C . ILE A 1 91 ? -1.681 -4.088 5.173 1.00 90.31 91 ILE A C 1
ATOM 706 O O . ILE A 1 91 ? -1.290 -4.479 4.068 1.00 90.31 91 ILE A O 1
ATOM 710 N N . PRO A 1 92 ? -2.526 -4.808 5.922 1.00 90.88 92 PRO A N 1
ATOM 711 C CA . PRO A 1 92 ? -3.234 -5.973 5.408 1.00 90.88 92 PRO A CA 1
ATOM 712 C C . PRO A 1 92 ? -4.110 -5.629 4.201 1.00 90.88 92 PRO A C 1
ATOM 714 O O . PRO A 1 92 ? -4.763 -4.583 4.171 1.00 90.88 92 PRO A O 1
ATOM 717 N N . TYR A 1 93 ? -4.195 -6.533 3.222 1.00 91.75 93 TYR A N 1
ATOM 718 C CA . TYR A 1 93 ? -5.076 -6.322 2.063 1.00 91.75 93 TYR A CA 1
ATOM 719 C C . TYR A 1 93 ? -6.560 -6.255 2.437 1.00 91.75 93 TYR A C 1
ATOM 721 O O . TYR A 1 93 ? -7.352 -5.675 1.703 1.00 91.75 93 TYR A O 1
ATOM 729 N N . THR A 1 94 ? -6.938 -6.805 3.592 1.00 88.50 94 THR A N 1
ATOM 730 C CA . THR A 1 94 ? -8.306 -6.770 4.127 1.00 88.50 94 THR A CA 1
ATOM 731 C C . THR A 1 94 ? -8.773 -5.366 4.507 1.00 88.50 94 THR A C 1
ATOM 733 O O . THR A 1 94 ? -9.971 -5.097 4.452 1.00 88.50 94 THR A O 1
ATOM 736 N N . VAL A 1 95 ? -7.847 -4.474 4.875 1.00 89.44 95 VAL A N 1
ATOM 737 C CA . VAL A 1 95 ? -8.140 -3.085 5.271 1.00 89.44 95 VAL A CA 1
ATOM 738 C C . VAL A 1 95 ? -7.716 -2.059 4.217 1.00 89.44 95 VAL A C 1
ATOM 740 O O . VAL A 1 95 ? -7.971 -0.864 4.381 1.00 89.44 95 VAL A O 1
ATOM 743 N N . LEU A 1 96 ? -7.085 -2.511 3.129 1.00 91.94 96 LEU A N 1
ATOM 744 C CA . LEU A 1 96 ? -6.695 -1.683 1.992 1.00 91.94 96 LEU A CA 1
ATOM 745 C C . LEU A 1 96 ? -7.916 -1.403 1.103 1.00 91.94 96 LEU A C 1
ATOM 747 O O . LEU A 1 96 ? -8.410 -2.286 0.405 1.00 91.94 96 LEU A O 1
ATOM 751 N N . ILE A 1 97 ? -8.385 -0.155 1.113 1.00 92.06 97 ILE A N 1
ATOM 752 C CA . ILE A 1 97 ? -9.560 0.286 0.349 1.00 92.06 97 ILE A CA 1
ATOM 753 C C . ILE A 1 97 ? -9.186 0.567 -1.107 1.00 92.06 97 ILE A C 1
ATOM 755 O O . ILE A 1 97 ? -9.910 0.188 -2.023 1.00 92.06 97 ILE A O 1
ATOM 759 N N . TYR A 1 98 ? -8.069 1.260 -1.322 1.00 93.00 98 TYR A N 1
ATOM 760 C CA . TYR A 1 98 ? -7.672 1.740 -2.642 1.00 93.00 98 TYR A CA 1
ATOM 761 C C . TYR A 1 98 ? -6.167 1.601 -2.847 1.00 93.00 98 TYR A C 1
ATOM 763 O O . TYR A 1 98 ? -5.380 1.871 -1.936 1.00 93.00 98 TYR A O 1
ATOM 771 N N . SER A 1 99 ? -5.782 1.219 -4.065 1.00 94.56 99 SER A N 1
ATOM 772 C CA . SER A 1 99 ? -4.409 1.279 -4.555 1.00 94.56 99 SER A CA 1
ATOM 773 C C . SER A 1 99 ? -4.393 1.756 -6.009 1.00 94.56 99 SER A C 1
ATOM 775 O O . SER A 1 99 ? -4.908 1.086 -6.902 1.00 94.56 99 SER A O 1
ATOM 777 N N . GLY A 1 100 ? -3.786 2.912 -6.266 1.00 94.12 100 GLY A N 1
ATOM 778 C CA . GLY A 1 100 ? -3.669 3.507 -7.599 1.00 94.12 100 GLY A CA 1
ATOM 779 C C . GLY A 1 100 ? -2.230 3.877 -7.931 1.00 94.12 100 GLY A C 1
ATOM 780 O O . GLY A 1 100 ? -1.463 4.236 -7.041 1.00 94.12 100 GLY A O 1
ATOM 781 N N . PHE A 1 101 ? -1.855 3.805 -9.207 1.00 94.50 101 PHE A N 1
ATOM 782 C CA . PHE A 1 101 ? -0.560 4.290 -9.685 1.00 94.50 101 PHE A CA 1
ATOM 783 C C . PHE A 1 101 ? -0.737 5.603 -10.439 1.00 94.50 101 PHE A C 1
ATOM 785 O O . PHE A 1 101 ? -1.343 5.636 -11.509 1.00 94.50 101 PHE A O 1
ATOM 792 N N . GLU A 1 102 ? -0.187 6.673 -9.879 1.00 92.94 102 GLU A N 1
ATOM 793 C CA . GLU A 1 102 ? -0.328 8.027 -10.397 1.00 92.94 102 GLU A CA 1
ATOM 794 C C . GLU A 1 102 ? 0.905 8.428 -11.212 1.00 92.94 102 GLU A C 1
ATOM 796 O O . GLU A 1 102 ? 2.054 8.244 -10.790 1.00 92.94 102 GLU A O 1
ATOM 801 N N . LEU A 1 103 ? 0.645 9.015 -12.384 1.00 92.12 103 LEU A N 1
ATOM 802 C CA . LEU A 1 103 ? 1.638 9.480 -13.359 1.00 92.12 103 LEU A CA 1
ATOM 803 C C . LEU A 1 103 ? 1.534 11.006 -13.551 1.00 92.12 103 LEU A C 1
ATOM 805 O O . LEU A 1 103 ? 1.120 11.477 -14.615 1.00 92.12 103 LEU A O 1
ATOM 809 N N . PRO A 1 104 ? 1.837 11.806 -12.516 1.00 89.50 104 PRO A N 1
ATOM 810 C CA . PRO A 1 104 ? 1.769 13.258 -12.609 1.00 89.50 104 PRO A CA 1
ATOM 811 C C . PRO A 1 104 ? 2.803 13.805 -13.603 1.00 89.50 104 PRO A C 1
ATOM 813 O O . PRO A 1 104 ? 3.936 13.344 -13.675 1.00 89.50 104 PRO A O 1
ATOM 816 N N . VAL A 1 105 ? 2.432 14.853 -14.342 1.00 88.94 105 VAL A N 1
ATOM 817 C CA . VAL A 1 105 ? 3.283 15.438 -15.400 1.00 88.94 105 VAL A CA 1
ATOM 818 C C . VAL A 1 105 ? 4.545 16.115 -14.843 1.00 88.94 105 VAL A C 1
ATOM 820 O O . VAL A 1 105 ? 5.577 16.143 -15.506 1.00 88.94 105 VAL A O 1
ATOM 823 N N . PHE A 1 106 ? 4.468 16.670 -13.629 1.00 89.69 106 PHE A N 1
ATOM 824 C CA . PHE A 1 106 ? 5.513 17.527 -13.046 1.00 89.69 106 PHE A CA 1
ATOM 825 C C . PHE A 1 106 ? 6.136 16.969 -11.761 1.00 89.69 106 PHE A C 1
ATOM 827 O O . PHE A 1 106 ? 6.838 17.691 -11.054 1.00 89.69 106 PHE A O 1
ATOM 834 N N . SER A 1 107 ? 5.875 15.710 -11.420 1.00 85.69 107 SER A N 1
ATOM 835 C CA . SER A 1 107 ? 6.451 15.083 -10.232 1.00 85.69 107 SER A CA 1
ATOM 836 C 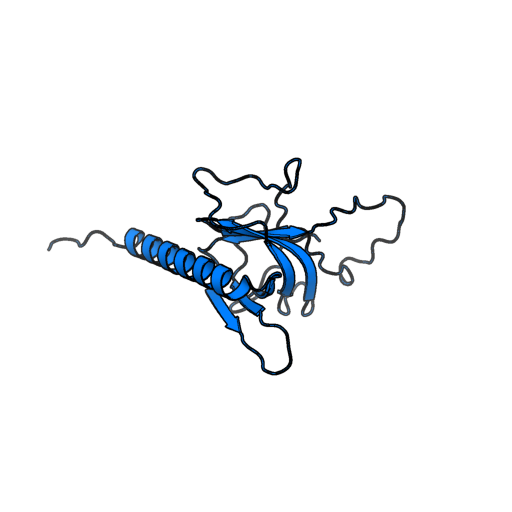C . SER A 1 107 ? 6.755 13.610 -10.471 1.00 85.69 107 SER A C 1
ATOM 838 O O . SER A 1 107 ? 6.425 13.044 -11.508 1.00 85.69 107 SER A O 1
ATOM 840 N N . GLN A 1 108 ? 7.458 12.994 -9.523 1.00 87.38 108 GLN A N 1
ATOM 841 C CA . GLN A 1 108 ? 7.763 11.572 -9.587 1.00 87.38 108 GLN A CA 1
ATOM 842 C C . GLN A 1 108 ? 6.480 10.745 -9.463 1.00 87.38 108 GLN A C 1
ATOM 844 O O . GLN A 1 108 ? 5.614 11.055 -8.642 1.00 87.38 108 GLN A O 1
ATOM 849 N N . ASN A 1 109 ? 6.409 9.666 -10.241 1.00 92.19 109 ASN A N 1
ATOM 850 C CA . ASN A 1 109 ? 5.344 8.672 -10.157 1.00 92.19 109 ASN A CA 1
ATOM 851 C C . ASN A 1 109 ? 5.246 8.100 -8.742 1.00 92.19 109 ASN A C 1
ATOM 853 O O . ASN A 1 109 ? 6.267 7.848 -8.093 1.00 92.19 109 ASN A O 1
ATOM 857 N N . TYR A 1 110 ? 4.026 7.855 -8.284 1.00 93.88 110 TYR A N 1
ATOM 858 C CA . TYR A 1 110 ? 3.788 7.344 -6.942 1.00 93.88 110 TYR A CA 1
ATOM 859 C C . TYR A 1 110 ? 2.609 6.383 -6.911 1.00 93.88 110 TYR A C 1
ATOM 861 O O . TYR A 1 110 ? 1.733 6.407 -7.773 1.00 93.88 110 TYR A O 1
ATOM 869 N N . ILE A 1 111 ? 2.599 5.527 -5.898 1.00 95.62 111 ILE A N 1
ATOM 870 C CA . ILE A 1 111 ? 1.466 4.669 -5.580 1.00 95.62 111 ILE A CA 1
ATOM 871 C C . ILE A 1 111 ? 0.641 5.398 -4.522 1.00 95.62 111 ILE A C 1
ATOM 873 O O . ILE A 1 111 ? 1.136 5.689 -3.432 1.00 95.62 111 ILE A O 1
ATOM 877 N N . ALA A 1 112 ? -0.602 5.718 -4.856 1.00 95.38 112 ALA A N 1
ATOM 878 C CA . ALA A 1 112 ? -1.595 6.209 -3.919 1.00 95.38 112 ALA A CA 1
ATOM 879 C C . ALA A 1 112 ? -2.249 5.012 -3.228 1.00 95.38 112 ALA A C 1
ATOM 881 O O . ALA A 1 112 ? -2.735 4.097 -3.894 1.00 95.38 112 ALA A O 1
ATOM 882 N N . ILE A 1 113 ? -2.268 5.014 -1.902 1.00 95.31 113 ILE A N 1
ATOM 883 C CA . ILE A 1 113 ? -2.933 3.990 -1.101 1.00 95.31 113 ILE A CA 1
ATOM 884 C C . ILE A 1 113 ? -3.894 4.636 -0.112 1.00 95.31 113 ILE A C 1
ATOM 886 O O . ILE A 1 113 ? -3.595 5.671 0.480 1.00 95.31 113 ILE A O 1
ATOM 890 N N . THR A 1 114 ? -5.030 3.988 0.098 1.00 94.12 114 THR A N 1
ATOM 891 C CA . THR A 1 114 ? -5.995 4.378 1.124 1.00 94.12 114 THR A CA 1
ATOM 892 C C . THR A 1 114 ? -6.393 3.146 1.907 1.00 94.12 114 THR A C 1
ATOM 894 O O . THR A 1 114 ? -6.744 2.126 1.313 1.00 94.12 114 THR A O 1
ATOM 897 N N . PHE A 1 115 ? -6.349 3.222 3.231 1.00 92.06 115 PHE A N 1
ATOM 898 C CA . PHE A 1 115 ? -6.658 2.089 4.094 1.00 92.06 115 PHE A CA 1
ATOM 899 C C . PHE A 1 115 ? -7.300 2.530 5.407 1.00 92.06 115 PHE A C 1
ATOM 901 O O . PHE A 1 115 ? -7.238 3.698 5.803 1.00 92.06 115 PHE A O 1
ATOM 908 N N . LEU A 1 116 ? -7.925 1.569 6.082 1.00 89.56 116 LEU A N 1
ATOM 909 C CA . LEU A 1 116 ? -8.435 1.741 7.436 1.00 89.56 116 LEU A CA 1
ATOM 910 C C . LEU A 1 116 ? -7.441 1.180 8.458 1.00 89.56 116 LEU A C 1
ATOM 912 O O . LEU A 1 116 ? -6.751 0.202 8.172 1.00 89.56 116 LEU A O 1
ATOM 916 N N . PRO A 1 117 ? -7.372 1.769 9.660 1.00 82.31 117 PRO A N 1
ATOM 917 C CA . PRO A 1 117 ? -6.639 1.179 10.767 1.00 82.31 117 PRO A CA 1
ATOM 918 C C . PRO A 1 117 ? -7.267 -0.178 11.105 1.00 82.31 117 PRO A C 1
ATOM 920 O O . PRO A 1 117 ? -8.474 -0.254 11.329 1.00 82.31 117 PRO A O 1
ATOM 923 N N . ASP A 1 118 ? -6.458 -1.238 11.133 1.00 76.81 118 ASP A N 1
ATOM 924 C CA . ASP A 1 118 ? -6.932 -2.586 11.447 1.00 76.81 118 ASP A CA 1
ATOM 925 C C . ASP A 1 118 ? -7.294 -2.693 12.939 1.00 76.81 118 ASP A C 1
ATOM 927 O O . ASP A 1 118 ? -6.399 -2.602 13.784 1.00 76.81 118 ASP A O 1
ATOM 931 N N . PRO A 1 119 ? -8.577 -2.862 13.311 1.00 69.69 119 PRO A N 1
ATOM 932 C CA . PRO A 1 119 ? -8.967 -2.953 14.715 1.00 69.69 119 PRO A CA 1
ATOM 933 C C . PRO A 1 119 ? -8.479 -4.243 15.391 1.00 69.69 119 PRO A C 1
ATOM 935 O O . PRO A 1 119 ? -8.532 -4.329 16.617 1.00 69.69 119 PRO A O 1
ATOM 938 N N . LEU A 1 120 ? -8.054 -5.246 14.617 1.00 70.31 120 LEU A N 1
ATOM 939 C CA . LEU A 1 120 ? -7.607 -6.543 15.123 1.00 70.31 120 LEU A CA 1
ATOM 940 C C . LEU A 1 120 ? -6.092 -6.607 15.345 1.00 70.31 120 LEU A C 1
ATOM 942 O O . LEU A 1 120 ? -5.627 -7.538 16.000 1.00 70.31 120 LEU A O 1
ATOM 946 N N . ASP A 1 121 ? -5.327 -5.637 14.834 1.00 70.12 121 ASP A N 1
ATOM 947 C CA . ASP A 1 121 ? -3.879 -5.593 15.023 1.00 70.12 121 ASP A CA 1
ATOM 948 C C . ASP A 1 121 ? -3.538 -4.976 16.396 1.00 70.12 121 ASP A C 1
ATOM 950 O O . ASP A 1 121 ? -3.762 -3.779 16.610 1.00 70.12 121 ASP A O 1
ATOM 954 N N . PRO A 1 122 ? -2.970 -5.749 17.344 1.00 65.31 122 PRO A N 1
ATOM 955 C CA . PRO A 1 122 ? -2.588 -5.237 18.660 1.00 65.31 122 PRO A CA 1
ATOM 956 C C . PRO A 1 122 ? -1.467 -4.189 18.598 1.00 65.31 122 PRO A C 1
ATOM 958 O O . PRO A 1 122 ? -1.265 -3.462 19.568 1.00 65.31 122 PRO A O 1
ATOM 961 N N . ASN A 1 123 ? -0.743 -4.096 17.478 1.00 66.81 123 ASN A N 1
ATOM 962 C CA . ASN A 1 123 ? 0.304 -3.100 17.257 1.00 66.81 123 ASN A CA 1
ATOM 963 C C . ASN A 1 123 ? -0.207 -1.849 16.531 1.00 66.81 123 ASN A C 1
ATOM 965 O O . ASN A 1 123 ? 0.598 -0.977 16.187 1.00 66.81 123 ASN A O 1
ATOM 969 N N . ASN A 1 124 ? -1.519 -1.745 16.300 1.00 70.00 124 ASN A N 1
ATOM 970 C CA . ASN A 1 124 ? -2.118 -0.598 15.648 1.00 70.00 124 ASN A CA 1
ATOM 971 C C . ASN A 1 124 ? -2.041 0.656 16.529 1.00 70.00 124 ASN A C 1
ATOM 973 O O . ASN A 1 124 ? -2.814 0.842 17.467 1.00 70.00 124 ASN A O 1
ATOM 977 N N . ASN A 1 125 ? -1.112 1.544 16.182 1.00 72.00 125 ASN A N 1
ATOM 978 C CA . ASN A 1 125 ? -0.875 2.801 16.894 1.00 72.00 125 ASN A CA 1
ATOM 979 C C . ASN A 1 125 ? -1.495 4.016 16.178 1.00 72.00 125 ASN A C 1
ATOM 981 O O . ASN A 1 125 ? -1.101 5.155 16.447 1.00 72.00 125 ASN A O 1
ATOM 985 N N . PHE A 1 126 ? -2.426 3.807 15.239 1.00 74.50 126 PHE A N 1
ATOM 986 C CA . PHE A 1 126 ? -3.144 4.908 14.600 1.00 74.50 126 PHE A CA 1
ATOM 987 C C . PHE A 1 126 ? -4.173 5.534 15.559 1.00 74.50 126 PHE A C 1
ATOM 989 O O . PHE A 1 126 ? -4.817 4.822 16.333 1.00 74.50 126 PHE A O 1
ATOM 996 N N . PRO A 1 127 ? -4.367 6.868 15.519 1.00 73.38 127 PRO A N 1
ATOM 997 C CA . PRO A 1 127 ? -5.402 7.514 16.316 1.00 73.38 127 PRO A CA 1
ATOM 998 C C . PRO A 1 127 ? -6.787 7.038 15.871 1.00 73.38 127 PRO A C 1
ATOM 1000 O O . PRO A 1 127 ? -7.003 6.712 14.701 1.00 73.38 127 PRO A O 1
ATOM 1003 N N . GLN A 1 128 ? -7.749 7.036 16.797 1.00 75.19 128 GLN A N 1
ATOM 1004 C CA . GLN A 1 128 ? -9.124 6.668 16.463 1.00 75.19 128 GLN A CA 1
ATOM 1005 C C . GLN A 1 128 ? -9.690 7.646 15.430 1.00 75.19 128 GLN A C 1
ATOM 1007 O O . GLN A 1 128 ? -9.828 8.846 15.686 1.00 75.19 128 GLN A O 1
ATOM 1012 N N . LEU A 1 129 ? -10.016 7.117 14.255 1.00 78.44 129 LEU A N 1
ATOM 1013 C CA . LEU A 1 129 ? -10.590 7.892 13.167 1.00 78.44 129 LEU A CA 1
ATOM 1014 C C . LEU A 1 129 ? -12.087 8.111 13.400 1.00 78.44 129 LEU A C 1
ATOM 1016 O O . LEU A 1 129 ? -12.793 7.248 13.924 1.00 78.44 129 LEU A O 1
ATOM 1020 N N . GLY A 1 130 ? -12.579 9.280 12.987 1.00 71.31 130 GLY A N 1
ATOM 1021 C CA . GLY A 1 130 ? -14.016 9.532 12.911 1.00 71.31 130 GLY A CA 1
ATOM 1022 C C . GLY A 1 130 ? -14.696 8.614 11.889 1.00 71.31 130 GLY A C 1
ATOM 1023 O O . GLY A 1 130 ? -14.051 8.070 10.991 1.00 71.31 130 GLY A O 1
ATOM 1024 N N . ARG A 1 131 ? -16.020 8.446 12.002 1.00 72.12 131 ARG A N 1
ATOM 1025 C CA . ARG A 1 131 ? -16.796 7.695 11.001 1.00 72.12 131 ARG A CA 1
ATOM 1026 C C . ARG A 1 131 ? -16.605 8.318 9.615 1.00 72.12 131 ARG A C 1
ATOM 1028 O O . ARG A 1 131 ? -16.849 9.509 9.451 1.00 72.12 131 ARG A O 1
ATOM 1035 N N . GLY A 1 132 ? -16.229 7.493 8.638 1.00 71.81 132 GLY A N 1
ATOM 1036 C CA . GLY A 1 132 ? -16.023 7.918 7.249 1.00 71.81 132 GLY A CA 1
ATOM 1037 C C . GLY A 1 132 ? -14.659 8.552 6.964 1.00 71.81 132 GLY A C 1
ATOM 1038 O O . GLY A 1 132 ? -14.462 9.039 5.858 1.00 71.81 132 GLY A O 1
ATOM 1039 N N . SER A 1 133 ? -13.737 8.546 7.929 1.00 82.69 133 SER A N 1
ATOM 1040 C CA . SER A 1 133 ? -12.361 9.004 7.733 1.00 82.69 133 SER A CA 1
ATOM 1041 C C . SER A 1 133 ? -11.428 7.830 7.441 1.00 82.69 133 SER A C 1
ATOM 1043 O O . SER A 1 133 ? -11.474 6.805 8.120 1.00 82.69 133 SER A O 1
ATOM 1045 N N . ASP A 1 134 ? -10.547 8.013 6.467 1.00 88.56 134 ASP A N 1
ATOM 1046 C CA . ASP A 1 134 ? -9.580 7.041 5.971 1.00 88.56 134 ASP A CA 1
ATOM 1047 C C . ASP A 1 134 ? -8.141 7.563 6.088 1.00 88.56 134 ASP A C 1
ATOM 1049 O O . ASP A 1 134 ? -7.881 8.768 6.144 1.00 88.56 134 ASP A O 1
ATOM 1053 N N . ILE A 1 135 ? -7.179 6.644 6.165 1.00 90.25 135 ILE A N 1
ATOM 1054 C CA . ILE A 1 135 ? -5.759 6.995 6.139 1.00 90.25 135 ILE A CA 1
ATOM 1055 C C . ILE A 1 135 ? -5.320 6.963 4.688 1.00 90.25 135 ILE A C 1
ATOM 1057 O O . ILE A 1 135 ? -5.509 5.964 3.995 1.00 90.25 135 ILE A O 1
ATOM 1061 N N . THR A 1 136 ? -4.705 8.052 4.243 1.00 93.19 136 THR A N 1
ATOM 1062 C CA . THR A 1 136 ? -4.153 8.153 2.891 1.00 93.19 136 THR A CA 1
ATOM 1063 C C . THR A 1 136 ? -2.640 8.079 2.955 1.00 93.19 136 THR A C 1
ATOM 1065 O O . THR A 1 136 ? -2.015 8.609 3.875 1.00 93.19 136 THR A O 1
ATOM 1068 N N . GLY A 1 137 ? -2.041 7.401 1.987 1.00 93.31 137 GLY A N 1
ATOM 1069 C CA . GLY A 1 137 ? -0.606 7.233 1.884 1.00 93.31 137 GLY A CA 1
ATOM 1070 C C . GLY A 1 137 ? -0.122 7.401 0.453 1.00 93.31 137 GLY A C 1
ATOM 1071 O O . GLY A 1 137 ? -0.802 7.037 -0.506 1.00 93.31 137 GLY A O 1
ATOM 1072 N N . THR A 1 138 ? 1.082 7.936 0.332 1.00 95.25 138 THR A N 1
ATOM 1073 C CA . THR A 1 138 ? 1.793 8.115 -0.925 1.00 95.25 138 THR A CA 1
ATOM 1074 C C . THR A 1 138 ? 3.113 7.371 -0.835 1.00 95.25 138 THR A C 1
ATOM 1076 O O . THR A 1 138 ? 3.932 7.673 0.033 1.00 95.25 138 THR A O 1
ATOM 1079 N N . ILE A 1 139 ? 3.320 6.404 -1.727 1.00 94.81 139 ILE A N 1
ATOM 1080 C CA . ILE A 1 139 ? 4.549 5.613 -1.803 1.00 94.81 139 ILE A CA 1
ATOM 1081 C C . ILE A 1 139 ? 5.301 5.983 -3.076 1.00 94.81 139 ILE A C 1
ATOM 1083 O O . ILE A 1 139 ? 4.819 5.757 -4.187 1.00 94.81 139 ILE A O 1
ATOM 1087 N N . TRP A 1 140 ? 6.519 6.482 -2.924 1.00 94.81 140 TRP A N 1
ATOM 1088 C CA . TRP A 1 140 ? 7.474 6.614 -4.016 1.00 94.81 140 TRP A CA 1
ATOM 1089 C C . TRP A 1 140 ? 8.407 5.415 -3.990 1.00 94.81 140 TRP A C 1
ATOM 1091 O O . TRP A 1 140 ? 9.168 5.236 -3.044 1.00 94.81 140 TRP A O 1
ATOM 1101 N N . VAL A 1 141 ? 8.346 4.586 -5.028 1.00 92.62 141 VAL A N 1
ATOM 1102 C CA . VAL A 1 141 ? 9.244 3.436 -5.183 1.00 92.62 141 VAL A CA 1
ATOM 1103 C C . VAL A 1 141 ? 10.429 3.852 -6.050 1.00 92.62 141 VAL A C 1
ATOM 1105 O O . VAL A 1 141 ? 10.249 4.468 -7.106 1.00 92.62 141 VAL A O 1
ATOM 1108 N N . GLY A 1 142 ? 11.635 3.519 -5.600 1.00 86.50 142 GLY A N 1
ATOM 1109 C CA . GLY A 1 142 ? 12.876 3.686 -6.345 1.00 86.50 142 GLY A CA 1
ATOM 1110 C C . GLY A 1 142 ? 12.958 2.794 -7.588 1.00 86.50 142 GLY A C 1
ATOM 1111 O O . GLY A 1 142 ? 12.075 1.983 -7.878 1.00 86.50 142 GLY A O 1
ATOM 1112 N N . ASP A 1 143 ? 14.033 2.978 -8.354 1.00 81.25 143 ASP A N 1
ATOM 1113 C CA . ASP A 1 143 ? 14.463 2.087 -9.445 1.00 81.25 143 ASP A CA 1
ATOM 1114 C C . ASP A 1 143 ? 13.457 1.862 -10.588 1.00 81.25 143 ASP A C 1
ATOM 1116 O O . ASP A 1 143 ? 13.585 0.927 -11.376 1.00 81.25 143 ASP A O 1
ATOM 1120 N N . GLY A 1 144 ? 12.427 2.706 -10.699 1.00 82.12 144 GLY A N 1
ATOM 1121 C CA . GLY A 1 144 ? 11.384 2.564 -11.720 1.00 82.12 144 GLY A CA 1
ATOM 1122 C C . GLY A 1 144 ? 10.456 1.358 -11.515 1.00 82.12 144 GLY A C 1
ATOM 1123 O O . GLY A 1 144 ? 9.614 1.086 -12.371 1.00 82.12 144 GLY A O 1
ATOM 1124 N N . ALA A 1 145 ? 10.547 0.659 -10.378 1.00 87.50 145 ALA A N 1
ATOM 1125 C CA . ALA A 1 145 ? 9.756 -0.540 -10.093 1.00 87.50 145 ALA A CA 1
ATOM 1126 C C . ALA A 1 145 ? 8.293 -0.245 -9.700 1.00 87.50 145 ALA A C 1
ATOM 1128 O O . ALA A 1 145 ? 7.479 -1.166 -9.607 1.00 87.50 145 ALA A O 1
ATOM 1129 N N . GLY A 1 146 ? 7.928 1.028 -9.502 1.00 88.94 146 GLY A N 1
ATOM 1130 C CA . GLY A 1 146 ? 6.644 1.438 -8.917 1.00 88.94 146 GLY A CA 1
ATOM 1131 C C . GLY A 1 146 ? 5.401 0.862 -9.599 1.00 88.94 146 GLY A C 1
ATOM 1132 O O . GLY A 1 146 ? 4.503 0.379 -8.918 1.00 88.94 146 GLY A O 1
ATOM 1133 N N . HIS A 1 147 ? 5.362 0.823 -10.933 1.00 91.94 147 HIS A N 1
ATOM 1134 C CA . HIS A 1 147 ? 4.215 0.263 -11.655 1.00 91.94 147 HIS A CA 1
ATOM 1135 C C . HIS A 1 147 ? 4.084 -1.261 -11.470 1.00 91.94 147 HIS A C 1
ATOM 1137 O O . HIS A 1 147 ? 2.974 -1.780 -11.358 1.00 91.94 147 HIS A O 1
ATOM 1143 N N . GLY A 1 148 ? 5.207 -1.987 -11.421 1.00 92.06 148 GLY A N 1
ATOM 1144 C CA . GLY A 1 148 ? 5.212 -3.432 -11.175 1.00 92.06 148 GLY A CA 1
ATOM 1145 C C . GLY A 1 148 ? 4.781 -3.767 -9.749 1.00 92.06 148 GLY A C 1
ATOM 1146 O O . GLY A 1 148 ? 3.942 -4.644 -9.548 1.00 92.06 148 GLY A O 1
ATOM 1147 N N . VAL A 1 149 ? 5.293 -3.006 -8.778 1.00 93.50 149 VAL A N 1
ATOM 1148 C CA . VAL A 1 149 ? 4.908 -3.106 -7.365 1.00 93.50 149 VAL A CA 1
ATOM 1149 C C . VAL A 1 149 ? 3.414 -2.833 -7.191 1.00 93.50 149 VAL A C 1
ATOM 1151 O O . VAL A 1 149 ? 2.721 -3.646 -6.587 1.00 93.50 149 VAL A O 1
ATOM 1154 N N . TRP A 1 150 ? 2.890 -1.754 -7.780 1.00 94.69 150 TRP A N 1
ATOM 1155 C CA . TRP A 1 15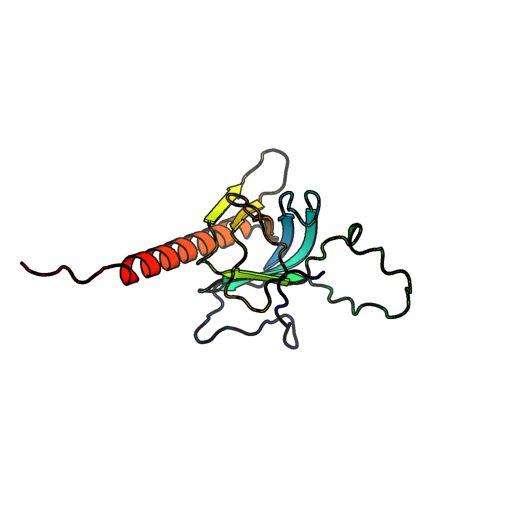0 ? 1.458 -1.446 -7.734 1.00 94.69 150 TRP A CA 1
ATOM 1156 C C . TRP A 1 150 ? 0.599 -2.573 -8.314 1.00 94.69 150 TRP A C 1
ATOM 1158 O O . TRP A 1 150 ? -0.343 -3.013 -7.661 1.00 94.69 150 TRP A O 1
ATOM 1168 N N . LYS A 1 151 ? 0.949 -3.103 -9.495 1.00 95.06 151 LYS A N 1
ATOM 1169 C CA . LYS A 1 151 ? 0.220 -4.235 -10.091 1.00 95.06 151 LYS A CA 1
ATOM 1170 C C . LYS A 1 151 ? 0.165 -5.441 -9.162 1.00 95.06 151 LYS A C 1
ATOM 1172 O O . LYS A 1 151 ? -0.841 -6.146 -9.139 1.00 95.06 151 LYS A O 1
ATOM 1177 N N . ARG A 1 152 ? 1.246 -5.695 -8.418 1.00 93.94 152 ARG A N 1
ATOM 1178 C CA . ARG A 1 152 ? 1.296 -6.804 -7.466 1.00 93.94 152 ARG A CA 1
ATOM 1179 C C . ARG A 1 152 ? 0.368 -6.558 -6.280 1.00 93.94 152 ARG A C 1
ATOM 1181 O O . ARG A 1 152 ? -0.415 -7.444 -5.961 1.00 93.94 152 ARG A O 1
ATOM 1188 N N . ILE A 1 153 ? 0.417 -5.359 -5.701 1.00 94.38 153 ILE A N 1
ATOM 1189 C CA . ILE A 1 153 ? -0.460 -4.937 -4.599 1.00 94.38 153 ILE A CA 1
ATOM 1190 C C . ILE A 1 153 ? -1.930 -5.052 -5.009 1.00 94.38 153 ILE A C 1
ATOM 1192 O O . ILE A 1 153 ? -2.720 -5.665 -4.298 1.00 94.38 153 ILE A O 1
ATOM 1196 N N . GLU A 1 154 ? -2.295 -4.508 -6.169 1.00 93.69 154 GLU A N 1
ATOM 1197 C CA . GLU A 1 154 ? -3.679 -4.518 -6.643 1.00 93.69 154 GLU A CA 1
ATOM 1198 C C . GLU A 1 154 ? -4.170 -5.937 -6.963 1.00 93.69 154 GLU A C 1
ATOM 1200 O O . GLU A 1 154 ? -5.302 -6.289 -6.635 1.00 93.69 154 GLU A O 1
ATOM 1205 N N . GLY A 1 155 ? -3.311 -6.787 -7.535 1.00 93.00 155 GLY A N 1
ATOM 1206 C CA . GLY A 1 155 ? -3.636 -8.193 -7.777 1.00 93.00 155 GLY A CA 1
ATOM 1207 C C . GLY A 1 155 ? -3.924 -8.965 -6.487 1.00 93.00 155 GLY A C 1
ATOM 1208 O O . GLY A 1 155 ? -4.931 -9.666 -6.402 1.00 93.00 155 GLY A O 1
ATOM 1209 N N . GLU A 1 156 ? -3.085 -8.811 -5.460 1.00 93.06 156 GLU A N 1
ATOM 1210 C CA . GLU A 1 156 ? -3.312 -9.469 -4.167 1.00 93.06 156 GLU A CA 1
ATOM 1211 C C . GLU A 1 156 ? -4.509 -8.874 -3.412 1.00 93.06 156 GLU A C 1
ATOM 1213 O O . GLU A 1 156 ? -5.268 -9.620 -2.794 1.00 93.06 156 GLU A O 1
ATOM 1218 N N . ARG A 1 157 ? -4.762 -7.562 -3.533 1.00 92.81 157 ARG A N 1
ATOM 1219 C CA . ARG A 1 157 ? -5.972 -6.923 -2.991 1.00 92.81 157 ARG A CA 1
ATOM 1220 C C . ARG A 1 157 ? -7.240 -7.554 -3.569 1.00 92.81 157 ARG A C 1
ATOM 1222 O O . ARG A 1 157 ? -8.138 -7.920 -2.816 1.00 92.81 157 ARG A O 1
ATOM 1229 N N . GLN A 1 158 ? -7.295 -7.737 -4.889 1.00 91.25 158 GLN A N 1
ATOM 1230 C CA . GLN A 1 158 ? -8.432 -8.375 -5.561 1.00 91.25 158 GLN A CA 1
ATOM 1231 C C . GLN A 1 158 ? -8.596 -9.845 -5.157 1.00 91.25 158 GLN A C 1
ATOM 1233 O O . GLN A 1 158 ? -9.719 -10.311 -4.967 1.00 91.25 158 GLN A O 1
ATOM 1238 N N . LEU A 1 159 ? -7.494 -10.582 -4.979 1.00 90.00 159 LEU A N 1
ATOM 1239 C CA . LEU A 1 159 ? -7.541 -11.960 -4.482 1.00 90.00 159 LEU A CA 1
ATOM 1240 C C . LEU A 1 159 ? -8.045 -12.032 -3.036 1.00 90.00 159 LEU A C 1
ATOM 1242 O O . LEU A 1 159 ? -8.854 -12.904 -2.717 1.00 90.00 159 LEU A O 1
ATOM 1246 N N . ALA A 1 160 ? -7.607 -11.121 -2.166 1.00 86.62 160 ALA A N 1
ATOM 1247 C CA . ALA A 1 160 ? -8.087 -11.028 -0.790 1.00 86.62 160 ALA A CA 1
ATOM 1248 C C . ALA A 1 160 ? -9.587 -10.690 -0.738 1.00 86.62 160 ALA A C 1
ATOM 1250 O O . ALA A 1 160 ? -10.337 -11.315 0.014 1.00 86.62 160 ALA A O 1
ATOM 1251 N N . GLU A 1 161 ? -10.043 -9.766 -1.585 1.00 87.06 161 GLU A N 1
ATOM 1252 C CA . GLU A 1 161 ? -11.457 -9.412 -1.734 1.00 87.06 161 GLU A CA 1
ATOM 1253 C C . GLU A 1 161 ? -12.293 -10.601 -2.241 1.00 87.06 161 GLU A C 1
ATOM 1255 O O . GLU A 1 161 ? -13.338 -10.918 -1.672 1.00 87.06 161 GLU A O 1
ATOM 1260 N N . ALA A 1 162 ? -11.799 -11.334 -3.243 1.00 85.69 162 ALA A N 1
ATOM 1261 C CA . ALA A 1 162 ? -12.456 -12.535 -3.754 1.00 85.69 162 ALA A CA 1
ATOM 1262 C C . ALA A 1 162 ? -12.562 -13.644 -2.692 1.00 85.69 162 ALA A C 1
ATOM 1264 O O . ALA A 1 162 ? -13.609 -14.280 -2.573 1.00 85.69 162 ALA A O 1
ATOM 1265 N N . ARG A 1 163 ? -11.511 -13.857 -1.885 1.00 84.25 163 ARG A N 1
ATOM 1266 C CA . ARG A 1 163 ? -11.533 -14.805 -0.755 1.00 84.25 163 ARG A CA 1
ATOM 1267 C C . ARG A 1 163 ? -12.564 -14.404 0.298 1.00 84.25 163 ARG A C 1
ATOM 1269 O O . ARG A 1 163 ? -13.269 -15.277 0.801 1.00 84.25 163 ARG A O 1
ATOM 1276 N N . ARG A 1 164 ? -12.687 -13.105 0.598 1.00 79.50 164 ARG A N 1
ATOM 1277 C CA . ARG A 1 164 ? -13.703 -12.591 1.529 1.00 79.50 164 ARG A CA 1
ATOM 1278 C C . ARG A 1 164 ? -15.111 -12.892 1.021 1.00 79.50 164 ARG A C 1
ATOM 1280 O O . ARG A 1 164 ? -15.900 -13.500 1.735 1.00 79.50 164 ARG A O 1
ATOM 1287 N N . ASN A 1 165 ? -15.380 -12.569 -0.241 1.00 78.69 165 ASN A N 1
ATOM 1288 C CA . ASN A 1 165 ? -16.685 -12.804 -0.859 1.00 78.69 165 ASN A CA 1
ATOM 1289 C C . ASN A 1 165 ? -17.026 -14.303 -0.961 1.00 78.69 165 ASN A C 1
ATOM 1291 O O . ASN A 1 165 ? -18.183 -14.681 -0.803 1.00 78.69 165 ASN A O 1
ATOM 1295 N N . ALA A 1 166 ? -16.033 -15.170 -1.188 1.00 76.06 166 ALA A N 1
ATOM 1296 C CA . ALA A 1 166 ? -16.231 -16.620 -1.214 1.00 76.06 166 ALA A CA 1
ATOM 1297 C C . ALA A 1 166 ? -16.562 -17.204 0.174 1.00 76.06 166 ALA A C 1
ATOM 1299 O O . ALA A 1 166 ? -17.344 -18.146 0.266 1.00 76.06 166 ALA A O 1
ATOM 1300 N N . GLY A 1 167 ? -15.997 -16.645 1.250 1.00 63.19 167 GLY A N 1
ATOM 1301 C CA . GLY A 1 167 ? -16.317 -17.034 2.629 1.00 63.19 167 GLY A CA 1
ATOM 1302 C C . GLY A 1 167 ? -17.677 -16.524 3.127 1.00 63.19 167 GLY A C 1
ATOM 1303 O O . GLY A 1 167 ? -18.226 -17.080 4.073 1.00 63.19 167 GLY A O 1
ATOM 1304 N N . GLU A 1 168 ? -18.234 -15.496 2.480 1.00 57.69 168 GLU A N 1
ATOM 1305 C CA . GLU A 1 168 ? -19.544 -14.903 2.791 1.00 57.69 168 GLU A CA 1
ATOM 1306 C C . GLU A 1 168 ? -20.720 -15.588 2.058 1.00 57.69 168 GLU A C 1
ATOM 1308 O O . GLU A 1 168 ? -21.875 -15.197 2.246 1.00 57.69 168 GLU A O 1
ATOM 1313 N N . MET A 1 169 ? -20.471 -16.636 1.257 1.00 52.00 169 MET A N 1
ATOM 1314 C CA . MET A 1 169 ? -21.535 -17.470 0.684 1.00 52.00 169 MET A CA 1
ATOM 1315 C C . MET A 1 169 ? -22.247 -18.247 1.804 1.00 52.00 169 MET A C 1
ATOM 1317 O O . MET A 1 169 ? -21.821 -19.323 2.221 1.00 52.00 169 MET A O 1
ATOM 1321 N N . LEU A 1 170 ? -23.352 -17.688 2.303 1.00 56.50 170 LEU A N 1
ATOM 1322 C CA . LEU A 1 170 ? -24.286 -18.415 3.161 1.00 56.50 170 LEU A CA 1
ATOM 1323 C C . LEU A 1 170 ? -24.790 -19.659 2.405 1.00 56.50 170 LEU A C 1
ATOM 1325 O O . LEU A 1 170 ? -25.071 -19.550 1.206 1.00 56.50 170 LEU A O 1
ATOM 1329 N N . PRO A 1 171 ? -24.938 -20.825 3.068 1.00 59.00 171 PRO A N 1
ATOM 1330 C CA . PRO A 1 171 ? -25.559 -21.985 2.447 1.00 59.00 171 PRO A CA 1
ATOM 1331 C C . PRO A 1 171 ? -26.928 -21.566 1.917 1.00 59.00 171 PRO A C 1
ATOM 1333 O O . PRO A 1 171 ? -27.760 -21.063 2.678 1.00 59.00 171 PRO A O 1
ATOM 1336 N N . ALA A 1 172 ? -27.152 -21.727 0.613 1.00 61.59 172 ALA A N 1
ATOM 1337 C CA . ALA A 1 172 ? -28.482 -21.575 0.056 1.00 61.59 172 ALA A CA 1
ATOM 1338 C C . ALA A 1 172 ? -29.364 -22.615 0.751 1.00 61.59 172 ALA A C 1
ATOM 1340 O O . ALA A 1 172 ? -29.139 -23.815 0.606 1.00 61.59 172 ALA A O 1
ATOM 1341 N N . TYR A 1 173 ? -30.311 -22.162 1.570 1.00 57.12 173 TYR A N 1
ATOM 1342 C CA . TYR A 1 173 ? -31.330 -23.049 2.107 1.00 57.12 173 TYR A CA 1
ATOM 1343 C C . TYR A 1 173 ? -32.136 -23.561 0.911 1.00 57.12 173 TYR A C 1
ATOM 1345 O O . TYR A 1 173 ? -32.851 -22.788 0.271 1.00 57.12 173 TYR A O 1
ATOM 1353 N N . GLU A 1 174 ? -31.953 -24.836 0.563 1.00 49.53 174 GLU A N 1
ATOM 1354 C CA . GLU A 1 174 ? -32.834 -25.526 -0.375 1.00 49.53 174 GLU A CA 1
ATOM 1355 C C . GLU A 1 174 ? -34.245 -25.540 0.231 1.00 49.53 174 GLU A C 1
ATOM 1357 O O . GLU A 1 174 ? -34.423 -25.901 1.399 1.00 49.53 174 GLU A O 1
ATOM 1362 N N . ALA A 1 175 ? -35.211 -25.042 -0.544 1.00 53.78 175 ALA A N 1
ATOM 1363 C CA . ALA A 1 175 ? -36.627 -24.974 -0.192 1.00 53.78 175 ALA A CA 1
ATOM 1364 C C . 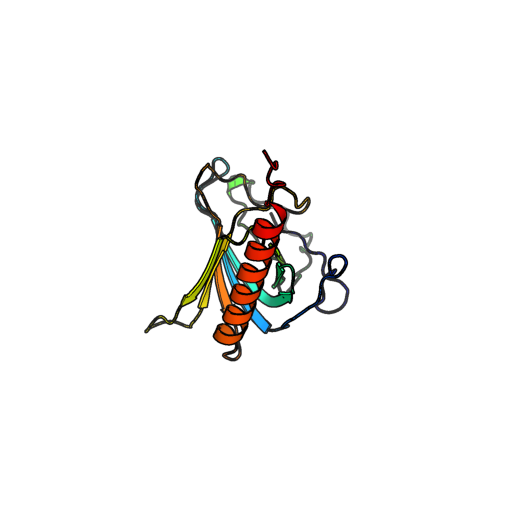ALA A 1 175 ? -37.335 -26.313 -0.427 1.00 53.78 175 ALA A C 1
ATOM 1366 O O . ALA A 1 175 ? -36.973 -27.002 -1.409 1.00 53.78 175 ALA A O 1
#